Protein AF-A0A7X0T763-F1 (afdb_monomer_lite)

Organism: Listeria welshimeri (NCBI:txid1643)

Foldseek 3Di:
DPDDAFFKKAFPPLVCLVPDPVDDPVLNVQCVVLVRIFGFHDWDQDPPRWIWTWTWGDDDPDIDTDIDTPVRMDTDD

Secondary structure (DSSP, 8-state):
----TT-EEEES-HHHHHH-SSS-HHHHHHHHHTTTEEEEEEEEEETTTEEEEEEEEEETTEEEEEEEEGGGEEE--

Radius of gyration: 11.79 Å; chains: 1; bounding box: 29×23×32 Å

pLDDT: mean 90.86, std 6.8, range [66.25, 96.94]

Structure (mmCIF, N/CA/C/O backbone):
data_AF-A0A7X0T763-F1
#
_entry.id   AF-A0A7X0T763-F1
#
loop_
_atom_site.group_PDB
_atom_site.id
_atom_site.type_symbol
_atom_site.label_atom_id
_atom_site.label_alt_id
_atom_site.label_comp_id
_atom_site.label_asym_id
_atom_site.label_entity_id
_atom_site.label_seq_id
_atom_site.pdbx_PDB_ins_code
_atom_site.Cartn_x
_atom_site.Cartn_y
_atom_site.Cartn_z
_atom_site.occupancy
_atom_site.B_iso_or_equiv
_atom_site.auth_seq_id
_atom_site.auth_comp_id
_atom_site.auth_asym_id
_atom_site.auth_atom_id
_atom_site.pdbx_PDB_model_num
ATOM 1 N N . MET A 1 1 ? -17.187 -2.748 10.035 1.00 67.00 1 MET A N 1
ATOM 2 C CA . MET A 1 1 ? -15.822 -2.424 9.569 1.00 67.00 1 MET A CA 1
ATOM 3 C C . MET A 1 1 ? -15.852 -2.358 8.049 1.00 67.00 1 MET A C 1
ATOM 5 O O . MET A 1 1 ? -16.397 -3.281 7.454 1.00 67.00 1 MET A O 1
ATOM 9 N N . LYS A 1 2 ? -15.373 -1.266 7.439 1.00 81.94 2 LYS A N 1
ATOM 10 C CA . LYS A 1 2 ? -15.532 -0.971 5.999 1.00 81.94 2 LYS A CA 1
ATOM 11 C C . LYS A 1 2 ? -14.617 -1.795 5.081 1.00 81.94 2 LYS A C 1
ATOM 13 O O . LYS A 1 2 ? -14.913 -1.943 3.901 1.00 81.94 2 LYS A O 1
ATOM 18 N N . PHE A 1 3 ? -13.530 -2.338 5.627 1.00 91.31 3 PHE A N 1
ATOM 19 C CA . PHE A 1 3 ? -12.505 -3.059 4.877 1.00 91.31 3 PHE A CA 1
ATOM 20 C C . PHE A 1 3 ? -12.233 -4.457 5.437 1.00 91.31 3 PHE A C 1
ATOM 22 O O . PHE A 1 3 ? -12.491 -4.726 6.611 1.00 91.31 3 PHE A O 1
ATOM 29 N N . SER A 1 4 ? -11.671 -5.340 4.609 1.00 93.31 4 SER A N 1
ATOM 30 C CA . SER A 1 4 ? -11.353 -6.728 4.969 1.00 93.31 4 SER A CA 1
ATOM 31 C C . SER A 1 4 ? -9.978 -7.177 4.458 1.00 93.31 4 SER A C 1
ATOM 33 O O . SER A 1 4 ? -9.418 -6.613 3.519 1.00 93.31 4 SER A O 1
ATOM 35 N N . LYS A 1 5 ? -9.396 -8.202 5.096 1.00 94.62 5 LYS A N 1
ATOM 36 C CA . LYS A 1 5 ? -8.140 -8.811 4.631 1.00 94.62 5 LYS A CA 1
ATOM 37 C C . LYS A 1 5 ? -8.361 -9.472 3.265 1.00 94.62 5 LYS A C 1
ATOM 39 O O . LYS A 1 5 ? -9.331 -10.195 3.083 1.00 94.62 5 LYS A O 1
ATOM 44 N N . GLY A 1 6 ? -7.432 -9.262 2.339 1.00 94.88 6 GLY A N 1
ATOM 45 C CA . GLY A 1 6 ? -7.503 -9.724 0.951 1.00 94.88 6 GLY A CA 1
ATOM 46 C C . GLY A 1 6 ? -8.163 -8.721 0.003 1.00 94.88 6 GLY A C 1
ATOM 47 O O . GLY A 1 6 ? -8.057 -8.882 -1.210 1.00 94.88 6 GLY A O 1
ATOM 48 N N . GLN A 1 7 ? -8.789 -7.667 0.530 1.00 95.12 7 GLN A N 1
ATOM 49 C CA . GLN A 1 7 ? -9.417 -6.636 -0.285 1.00 95.12 7 GLN A CA 1
ATOM 50 C C . GLN A 1 7 ? -8.373 -5.784 -1.011 1.00 95.12 7 GLN A C 1
ATOM 52 O O . GLN A 1 7 ? -7.367 -5.376 -0.419 1.00 95.12 7 GLN A O 1
ATOM 57 N N . LYS A 1 8 ? -8.645 -5.495 -2.286 1.00 95.88 8 LYS A N 1
ATOM 58 C CA . LYS A 1 8 ? -7.892 -4.522 -3.077 1.00 95.88 8 LYS A CA 1
ATOM 59 C C . LYS A 1 8 ? -8.328 -3.111 -2.702 1.00 95.88 8 LYS A C 1
ATOM 61 O O . LYS A 1 8 ? -9.520 -2.822 -2.599 1.00 95.88 8 LYS A O 1
ATOM 66 N N . ILE A 1 9 ? -7.356 -2.235 -2.502 1.00 95.75 9 ILE A N 1
ATOM 67 C CA . ILE A 1 9 ? -7.578 -0.828 -2.176 1.00 95.75 9 ILE A CA 1
ATOM 68 C C . ILE A 1 9 ? -6.698 0.065 -3.047 1.00 95.75 9 ILE A C 1
ATOM 70 O O . ILE A 1 9 ? -5.745 -0.403 -3.679 1.00 95.75 9 ILE A O 1
ATOM 74 N N . LYS A 1 10 ? -6.999 1.358 -3.045 1.00 96.12 10 LYS A N 1
ATOM 75 C CA . LYS A 1 10 ? -6.148 2.420 -3.569 1.00 96.12 10 LYS A CA 1
ATOM 76 C C . LYS A 1 10 ? -5.846 3.420 -2.456 1.00 96.12 10 LYS A C 1
ATOM 78 O O . LYS A 1 10 ? -6.757 3.814 -1.734 1.00 96.12 10 LYS A O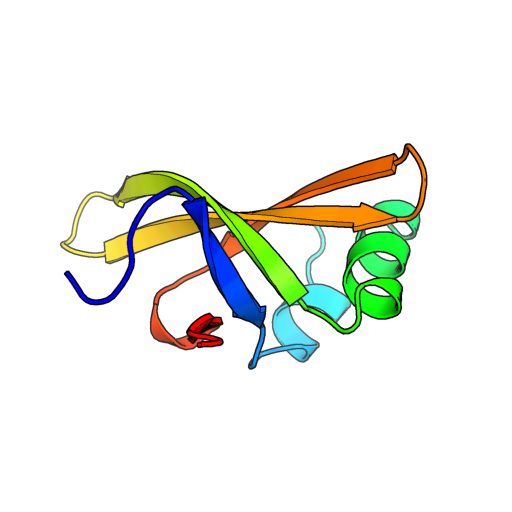 1
ATOM 83 N N . VAL A 1 11 ? -4.590 3.833 -2.313 1.00 94.44 11 VAL A N 1
ATOM 84 C CA . VAL A 1 11 ? -4.227 4.937 -1.412 1.00 94.44 11 VAL A CA 1
ATOM 85 C C . VAL A 1 11 ? -4.685 6.245 -2.049 1.00 94.44 11 VAL A C 1
ATOM 87 O O . VAL A 1 11 ? -4.342 6.532 -3.199 1.00 94.44 11 VAL A O 1
ATOM 90 N N . VAL A 1 12 ? -5.471 7.025 -1.310 1.00 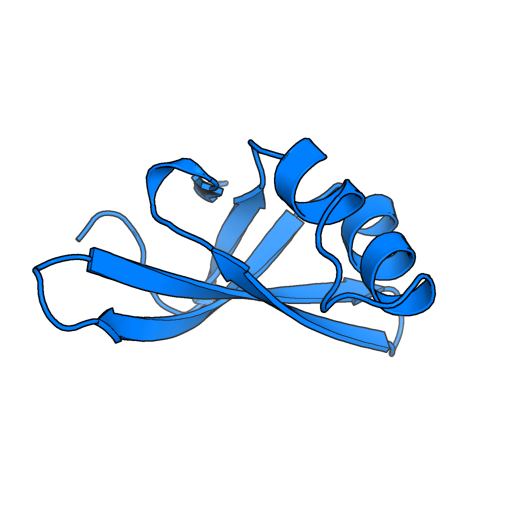93.88 12 VAL A N 1
ATOM 91 C CA . VAL A 1 12 ? -5.963 8.338 -1.754 1.00 93.88 12 VAL A CA 1
ATOM 92 C C . VAL A 1 12 ? -5.078 9.474 -1.247 1.00 93.88 12 VAL A C 1
ATOM 94 O O . VAL A 1 12 ? -4.885 10.457 -1.959 1.00 93.88 12 VAL A O 1
ATOM 97 N N . ASP A 1 13 ? -4.456 9.310 -0.075 1.00 89.75 13 ASP A N 1
ATOM 98 C CA . ASP A 1 13 ? -3.454 10.245 0.443 1.00 89.75 13 ASP A CA 1
ATOM 99 C C . ASP A 1 13 ? -2.052 9.859 -0.052 1.00 89.75 13 ASP A C 1
ATOM 101 O O . ASP A 1 13 ? -1.251 9.227 0.634 1.00 89.75 13 ASP A O 1
ATOM 105 N N . THR A 1 14 ? -1.754 10.192 -1.308 1.00 90.00 14 THR A N 1
ATOM 106 C CA . THR A 1 14 ? -0.435 9.876 -1.888 1.00 90.00 14 THR A CA 1
ATOM 107 C C . THR A 1 14 ? 0.695 10.725 -1.305 1.00 90.00 14 THR A C 1
ATOM 109 O O . THR A 1 14 ? 1.866 10.358 -1.437 1.00 90.00 14 THR A O 1
ATOM 112 N N . ASP A 1 15 ? 0.371 11.854 -0.672 1.00 90.06 15 ASP A N 1
ATOM 113 C CA . ASP A 1 15 ? 1.363 12.764 -0.108 1.00 90.06 15 ASP A CA 1
ATOM 114 C C . ASP A 1 15 ? 1.879 12.261 1.240 1.00 90.06 15 ASP A C 1
ATOM 116 O O . ASP A 1 15 ? 3.068 12.447 1.524 1.00 90.06 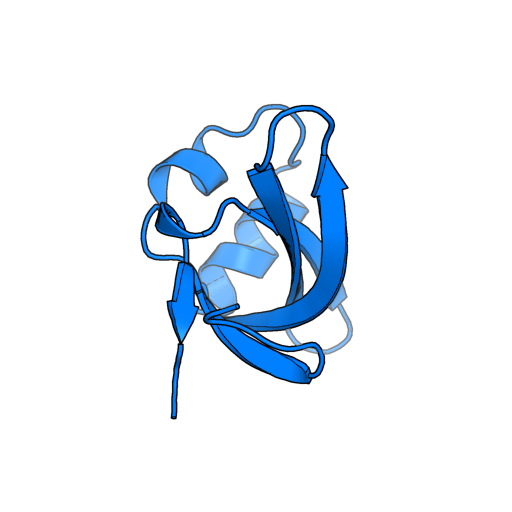15 ASP A O 1
ATOM 120 N N . SER A 1 16 ? 1.058 11.545 2.019 1.00 87.56 16 SER A N 1
ATOM 121 C CA . SER A 1 16 ? 1.541 10.839 3.212 1.00 87.56 16 SER A CA 1
ATOM 122 C C . SER A 1 16 ? 2.630 9.820 2.855 1.00 87.56 16 SER A C 1
ATOM 124 O O . SER A 1 16 ? 3.685 9.807 3.485 1.00 87.56 16 SER A O 1
ATOM 126 N N . VAL A 1 17 ? 2.461 9.070 1.758 1.00 88.38 17 VAL A N 1
ATOM 127 C CA . VAL A 1 17 ? 3.468 8.113 1.258 1.00 88.38 17 VAL A CA 1
ATOM 128 C C . VAL A 1 17 ? 4.761 8.810 0.825 1.00 88.38 17 VAL A C 1
ATOM 130 O O . VAL A 1 17 ? 5.856 8.377 1.189 1.00 88.38 17 VAL A O 1
ATOM 133 N N . LYS A 1 18 ? 4.668 9.894 0.042 1.00 89.25 18 LYS A N 1
ATOM 134 C CA . LYS A 1 18 ? 5.855 10.613 -0.465 1.00 89.25 18 LYS A CA 1
ATOM 135 C C . LYS A 1 18 ? 6.690 11.200 0.675 1.00 89.25 18 LYS A C 1
ATOM 137 O O . LYS A 1 18 ? 7.923 11.165 0.623 1.00 89.25 18 LYS A O 1
ATOM 142 N N . ASN A 1 19 ? 6.017 11.708 1.706 1.00 90.06 19 ASN A N 1
ATOM 143 C CA . ASN A 1 19 ? 6.641 12.404 2.827 1.00 90.06 19 ASN A CA 1
ATOM 144 C C . ASN A 1 19 ? 6.955 11.499 4.029 1.00 90.06 19 ASN A C 1
ATOM 146 O O . ASN A 1 19 ? 7.560 11.976 4.992 1.00 90.06 19 ASN A O 1
ATOM 150 N N . ASP A 1 20 ? 6.599 10.210 3.986 1.00 87.81 20 ASP A N 1
ATOM 151 C CA . ASP A 1 20 ? 6.923 9.277 5.065 1.00 87.81 20 ASP A CA 1
ATOM 152 C C . ASP A 1 20 ? 8.447 9.119 5.187 1.00 87.81 20 ASP A C 1
ATOM 154 O O . ASP A 1 20 ? 9.142 8.775 4.228 1.00 87.81 20 ASP A O 1
ATOM 158 N N . LYS A 1 21 ? 8.978 9.411 6.377 1.00 90.25 21 LYS A N 1
ATOM 159 C CA . LYS A 1 21 ? 10.409 9.304 6.691 1.00 90.25 21 LYS A CA 1
ATOM 160 C C . LYS A 1 21 ? 10.835 7.872 7.009 1.00 90.25 21 LYS A C 1
ATOM 162 O O . LYS A 1 21 ? 12.030 7.598 7.020 1.00 90.25 21 LYS A O 1
ATOM 167 N N . GLN A 1 22 ? 9.883 6.988 7.299 1.00 88.94 22 GLN A N 1
ATOM 168 C CA . GLN A 1 22 ? 10.134 5.570 7.559 1.00 88.94 22 GLN A CA 1
ATOM 169 C C . GLN A 1 22 ? 10.215 4.755 6.265 1.00 88.94 22 GLN A C 1
ATOM 171 O O . GLN A 1 22 ? 10.740 3.646 6.279 1.00 88.94 22 GLN A O 1
ATOM 176 N N . LEU A 1 23 ? 9.720 5.304 5.152 1.00 90.50 23 LEU A N 1
ATOM 177 C CA . LEU A 1 23 ? 9.847 4.703 3.832 1.00 90.50 23 LEU A CA 1
ATOM 178 C C . LEU A 1 23 ? 11.121 5.193 3.143 1.00 90.50 23 LEU A C 1
ATOM 180 O O . LEU A 1 23 ? 11.319 6.396 2.952 1.00 90.50 23 LEU A O 1
ATOM 184 N N . ASP A 1 24 ? 11.956 4.249 2.720 1.00 92.81 24 ASP A N 1
ATOM 185 C CA . ASP A 1 24 ? 13.068 4.534 1.818 1.00 92.81 24 ASP A CA 1
ATOM 186 C C . ASP A 1 24 ? 12.582 4.820 0.381 1.00 92.81 24 ASP A C 1
ATOM 188 O O . ASP A 1 24 ? 11.404 4.662 0.035 1.00 92.81 24 ASP A O 1
ATOM 192 N N . GLU A 1 25 ? 13.492 5.294 -0.472 1.00 93.06 25 GLU A N 1
ATOM 193 C CA . GLU A 1 25 ? 13.169 5.655 -1.858 1.00 93.06 25 GLU A CA 1
ATOM 194 C C . GLU A 1 25 ? 12.700 4.454 -2.689 1.00 93.06 25 GLU A C 1
ATOM 196 O O . GLU A 1 25 ? 11.817 4.599 -3.537 1.00 93.06 25 GLU A O 1
ATOM 201 N N . THR A 1 26 ? 13.237 3.259 -2.432 1.00 92.75 26 THR A N 1
ATOM 202 C CA . THR A 1 26 ? 12.826 2.024 -3.110 1.00 92.75 26 THR A CA 1
ATOM 203 C C . THR A 1 26 ? 11.373 1.702 -2.785 1.00 92.75 26 THR A C 1
ATOM 205 O O . THR A 1 26 ? 10.568 1.467 -3.687 1.00 92.75 26 THR A O 1
ATOM 208 N N . ALA A 1 27 ? 10.995 1.784 -1.512 1.00 93.00 27 ALA A N 1
ATOM 209 C CA . ALA A 1 27 ? 9.643 1.525 -1.063 1.00 93.00 27 ALA A CA 1
ATOM 210 C C . ALA A 1 27 ? 8.641 2.543 -1.612 1.00 93.00 27 ALA A C 1
ATOM 212 O O . ALA A 1 27 ? 7.574 2.160 -2.102 1.00 93.00 27 ALA A O 1
ATOM 213 N N . LYS A 1 28 ? 9.009 3.828 -1.626 1.00 94.31 28 LYS A N 1
ATOM 214 C CA . LYS A 1 28 ? 8.202 4.882 -2.263 1.00 94.31 28 LYS A CA 1
ATOM 215 C C . LYS A 1 28 ? 8.007 4.619 -3.752 1.00 94.31 28 LYS A C 1
ATOM 217 O O . LYS A 1 28 ? 6.888 4.743 -4.248 1.00 94.31 28 LYS A O 1
ATOM 222 N N . ASN A 1 29 ? 9.063 4.203 -4.449 1.00 94.44 29 ASN A N 1
ATOM 223 C CA . ASN A 1 29 ? 8.992 3.850 -5.864 1.00 94.44 29 ASN A CA 1
ATOM 224 C C . ASN A 1 29 ? 8.085 2.642 -6.115 1.00 94.44 29 ASN A C 1
ATOM 226 O O . ASN A 1 29 ? 7.320 2.664 -7.080 1.00 94.44 29 ASN A O 1
ATOM 230 N N . ILE A 1 30 ? 8.122 1.624 -5.249 1.00 94.44 30 ILE A N 1
ATOM 231 C CA . ILE A 1 30 ? 7.237 0.456 -5.345 1.00 94.44 30 ILE A CA 1
ATOM 232 C C . ILE A 1 30 ? 5.770 0.869 -5.200 1.00 94.44 30 ILE A C 1
ATOM 234 O O . ILE A 1 30 ? 4.921 0.501 -6.012 1.00 94.44 30 ILE A O 1
ATOM 238 N N . ILE A 1 31 ? 5.456 1.696 -4.206 1.00 94.50 31 ILE A N 1
ATOM 239 C CA . ILE A 1 31 ? 4.081 2.155 -3.995 1.00 94.50 31 ILE A CA 1
ATOM 240 C C . ILE A 1 31 ? 3.621 3.037 -5.168 1.00 94.50 31 ILE A C 1
ATOM 242 O O . ILE A 1 31 ? 2.538 2.820 -5.714 1.00 94.50 31 ILE A O 1
ATOM 246 N N . ALA A 1 32 ? 4.454 3.976 -5.623 1.00 94.00 32 ALA A N 1
ATOM 247 C CA . ALA A 1 32 ? 4.110 4.885 -6.715 1.00 94.00 32 ALA A CA 1
ATOM 248 C C . ALA A 1 32 ? 3.857 4.150 -8.043 1.00 94.00 32 ALA A C 1
ATOM 250 O O . ALA A 1 32 ? 2.844 4.382 -8.703 1.00 94.00 32 ALA A O 1
ATOM 251 N N . LYS A 1 33 ? 4.748 3.231 -8.428 1.00 95.06 33 LYS A N 1
ATOM 252 C CA . LYS A 1 33 ? 4.621 2.465 -9.679 1.00 95.06 33 LYS A CA 1
ATOM 253 C C . LYS A 1 33 ? 3.536 1.380 -9.620 1.00 95.06 33 LYS A C 1
ATOM 255 O O . LYS A 1 33 ? 3.069 0.959 -10.671 1.00 95.06 33 LYS A O 1
ATOM 260 N N . SER A 1 34 ? 3.086 0.973 -8.431 1.00 93.19 34 SER A N 1
ATOM 261 C CA . SER A 1 34 ? 1.858 0.173 -8.270 1.00 93.19 34 SER A CA 1
ATOM 262 C C . SER A 1 34 ? 0.568 0.987 -8.483 1.00 93.19 34 SER A C 1
ATOM 264 O O . SER A 1 34 ? -0.524 0.515 -8.177 1.00 93.19 34 SER A O 1
ATOM 266 N N . GLU A 1 35 ? 0.678 2.237 -8.951 1.00 93.56 35 GLU A N 1
ATOM 267 C CA . GLU A 1 35 ? -0.423 3.202 -9.056 1.00 93.56 35 GLU A CA 1
ATOM 268 C C . GLU A 1 35 ? -1.143 3.429 -7.720 1.00 93.56 35 GLU A C 1
ATOM 270 O O . GLU A 1 35 ? -2.344 3.720 -7.684 1.00 93.56 35 GLU A O 1
ATOM 275 N N . TYR A 1 36 ? -0.411 3.268 -6.611 1.00 95.25 36 TYR A N 1
ATOM 276 C CA . TYR A 1 36 ? -0.943 3.307 -5.251 1.00 95.25 36 TYR A CA 1
ATOM 277 C C . TYR A 1 36 ? -2.034 2.259 -4.977 1.00 95.25 36 TYR A C 1
ATOM 279 O O . TYR A 1 36 ? -2.826 2.414 -4.044 1.00 95.25 36 TYR A O 1
ATOM 287 N N . ARG A 1 37 ? -2.096 1.185 -5.772 1.00 95.56 37 ARG A N 1
ATOM 288 C CA . ARG A 1 37 ? -3.050 0.085 -5.610 1.00 95.56 37 ARG A CA 1
ATOM 289 C C . ARG A 1 37 ? -2.386 -1.083 -4.898 1.00 95.56 37 ARG A C 1
ATOM 291 O O . ARG A 1 37 ? -1.320 -1.547 -5.293 1.00 95.56 37 ARG A O 1
ATOM 298 N N . GLY A 1 38 ? -3.038 -1.592 -3.863 1.00 95.69 38 GLY A N 1
ATOM 299 C CA . GLY A 1 38 ? -2.492 -2.668 -3.044 1.00 95.69 38 GLY A CA 1
ATOM 300 C C . GLY A 1 38 ? -3.565 -3.568 -2.456 1.00 95.69 38 GLY A C 1
ATOM 301 O O . GLY A 1 38 ? -4.756 -3.405 -2.718 1.00 95.69 38 GLY A O 1
ATOM 302 N N . ILE A 1 39 ? -3.131 -4.545 -1.664 1.00 96.75 39 ILE A N 1
ATOM 303 C CA . ILE A 1 39 ? -4.007 -5.530 -1.023 1.00 96.75 39 ILE A CA 1
ATOM 304 C C . ILE A 1 39 ? -3.838 -5.450 0.488 1.00 96.75 39 ILE A C 1
ATOM 306 O O . ILE A 1 39 ? -2.715 -5.513 0.992 1.00 96.75 39 ILE A O 1
ATOM 310 N N . ILE A 1 40 ? -4.943 -5.376 1.228 1.00 96.44 40 ILE A N 1
ATOM 311 C CA . ILE A 1 40 ? -4.910 -5.436 2.692 1.00 96.44 40 ILE A CA 1
ATOM 312 C C . ILE A 1 40 ? -4.460 -6.834 3.126 1.00 96.44 40 ILE A C 1
ATOM 314 O O . ILE A 1 40 ? -5.130 -7.830 2.865 1.00 96.44 40 ILE A O 1
ATOM 318 N N . THR A 1 41 ? -3.344 -6.927 3.840 1.00 96.81 41 THR A N 1
ATOM 319 C CA . THR A 1 41 ? -2.789 -8.205 4.320 1.00 96.81 41 THR A CA 1
ATOM 320 C C . THR A 1 41 ? -2.974 -8.416 5.816 1.00 96.81 41 THR A C 1
ATOM 322 O O . THR A 1 41 ? -3.057 -9.563 6.271 1.00 96.81 41 THR A O 1
ATOM 325 N N . LYS A 1 42 ? -3.083 -7.334 6.590 1.00 95.12 42 LYS A N 1
ATOM 326 C CA . LYS A 1 42 ? -3.316 -7.375 8.034 1.00 95.12 42 LYS A CA 1
ATOM 327 C C . LYS A 1 42 ? -4.127 -6.159 8.459 1.00 95.12 42 LYS A C 1
ATOM 329 O O . LYS A 1 42 ? -3.970 -5.079 7.903 1.00 95.12 42 LYS A O 1
ATOM 334 N N . ILE A 1 43 ? -4.981 -6.353 9.453 1.00 94.69 43 ILE A N 1
ATOM 335 C CA . ILE A 1 43 ? -5.753 -5.289 10.085 1.00 94.69 43 ILE A CA 1
ATOM 336 C C . ILE A 1 43 ? -5.455 -5.377 11.574 1.00 94.69 43 ILE A C 1
ATOM 338 O O . ILE A 1 43 ? -5.511 -6.470 12.144 1.00 94.69 43 ILE A O 1
ATOM 342 N N . VAL A 1 44 ? -5.060 -4.261 12.173 1.00 92.88 44 VAL A N 1
ATOM 343 C CA . VAL A 1 44 ? -4.739 -4.166 13.599 1.00 92.88 44 VAL A CA 1
ATOM 344 C C . VAL A 1 44 ? -5.638 -3.111 14.217 1.00 92.88 44 VAL A C 1
ATOM 346 O O . VAL A 1 44 ? -5.860 -2.058 13.624 1.00 92.88 44 VAL A O 1
ATOM 349 N N . HIS A 1 45 ? -6.167 -3.421 15.393 1.00 88.69 45 HIS A N 1
ATOM 350 C CA . HIS A 1 45 ? -6.891 -2.469 16.215 1.00 88.69 45 HIS A CA 1
ATOM 351 C C . HIS A 1 45 ? -5.887 -1.800 17.157 1.00 88.69 45 HIS A C 1
ATOM 353 O O . HIS A 1 45 ? -5.247 -2.493 17.948 1.00 88.69 45 HIS A O 1
ATOM 359 N N . ASP A 1 46 ? -5.707 -0.492 17.006 1.00 79.31 46 ASP A N 1
ATOM 360 C CA . ASP A 1 46 ? -4.864 0.334 17.868 1.00 79.31 46 ASP A CA 1
ATOM 361 C C . ASP A 1 46 ? -5.679 0.830 19.074 1.00 79.31 46 ASP A C 1
ATOM 363 O O . ASP A 1 46 ? -6.905 0.976 18.987 1.00 79.31 46 ASP A O 1
ATOM 367 N N . GLU A 1 47 ? -5.027 1.070 20.214 1.00 74.25 47 GLU A N 1
ATOM 368 C CA . GLU A 1 47 ? -5.721 1.547 21.417 1.00 74.25 47 GLU A CA 1
ATOM 369 C C . GLU A 1 47 ? -6.352 2.928 21.148 1.00 74.25 47 GLU A C 1
ATOM 371 O O . GLU A 1 47 ? -5.661 3.910 20.882 1.00 74.25 47 GLU A O 1
ATOM 376 N N . GLY A 1 48 ? -7.690 3.002 21.182 1.00 69.25 48 GLY A N 1
ATOM 377 C CA . GLY A 1 48 ? -8.452 4.226 20.888 1.00 69.25 48 GLY A CA 1
ATOM 378 C C . GLY A 1 48 ? -9.357 4.171 19.649 1.00 69.25 48 GLY A C 1
ATOM 379 O O . GLY A 1 48 ? -9.547 5.199 19.002 1.00 69.25 48 G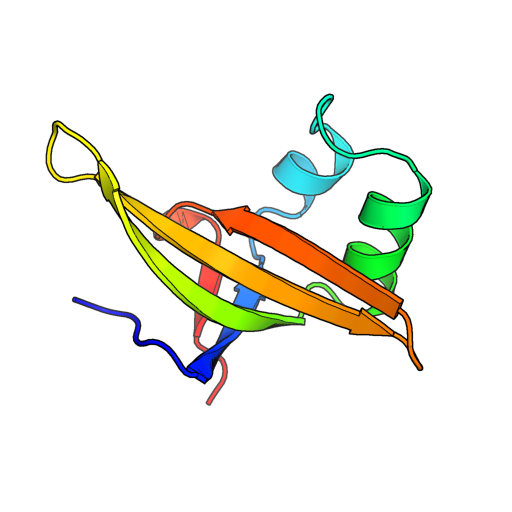LY A O 1
ATOM 380 N N . GLU A 1 49 ? -9.903 2.995 19.317 1.00 66.44 49 GLU A N 1
ATOM 381 C CA . GLU A 1 49 ? -10.865 2.756 18.219 1.00 66.44 49 GLU A CA 1
ATOM 382 C C . GLU A 1 49 ? -10.341 3.049 16.804 1.00 66.44 49 GLU A C 1
ATOM 384 O O . GLU A 1 49 ? -11.108 3.214 15.853 1.00 66.44 49 GLU A O 1
ATOM 389 N N . LYS A 1 50 ? -9.018 3.094 16.627 1.00 82.81 50 LYS A N 1
ATOM 390 C CA . LYS A 1 50 ? -8.402 3.342 15.321 1.00 82.81 50 LYS A CA 1
ATOM 391 C C . LYS A 1 50 ? -7.931 2.032 14.713 1.00 82.81 50 LYS A C 1
ATOM 393 O O . LYS A 1 50 ? -7.157 1.291 15.307 1.00 82.81 50 LYS A O 1
ATOM 398 N N . TYR A 1 51 ? -8.382 1.757 13.496 1.00 89.88 51 TYR A N 1
ATOM 399 C CA . TYR A 1 51 ? -7.896 0.622 12.721 1.00 89.88 51 TYR A CA 1
ATOM 400 C C . TYR A 1 51 ? -6.709 1.039 11.855 1.00 89.88 51 TYR A C 1
ATOM 402 O O . TYR A 1 51 ? -6.751 2.062 11.167 1.00 89.88 51 TYR A O 1
ATOM 410 N N . LEU A 1 52 ? -5.671 0.207 11.869 1.00 92.69 52 LEU A N 1
ATOM 411 C CA . LEU A 1 52 ? -4.552 0.268 10.939 1.00 92.69 52 LEU A CA 1
ATOM 412 C C . LEU A 1 52 ? -4.671 -0.870 9.928 1.00 92.69 52 LEU A C 1
ATOM 414 O O . LEU A 1 52 ? -4.748 -2.050 10.287 1.00 92.69 52 LEU A O 1
ATOM 418 N N . PHE A 1 53 ? -4.652 -0.505 8.653 1.00 94.06 53 PHE A N 1
ATOM 419 C CA . PHE A 1 53 ? -4.739 -1.406 7.514 1.00 94.06 53 PHE A CA 1
ATOM 420 C C . PHE A 1 53 ? -3.356 -1.530 6.883 1.00 94.06 53 PHE A C 1
ATOM 422 O O . PHE A 1 53 ? -2.847 -0.593 6.276 1.00 94.06 53 PHE A O 1
ATOM 429 N N . PHE A 1 54 ? -2.730 -2.692 7.030 1.00 95.44 54 PHE A N 1
ATOM 430 C CA . PHE A 1 54 ? -1.449 -2.981 6.396 1.00 95.44 54 PHE A CA 1
ATOM 431 C C . PHE A 1 54 ? -1.693 -3.443 4.967 1.00 95.44 54 PHE A C 1
ATOM 433 O O . PHE A 1 54 ? -2.250 -4.521 4.736 1.00 95.44 54 PHE A O 1
ATOM 440 N N . VAL A 1 55 ? -1.250 -2.635 4.017 1.00 96.12 55 VAL A N 1
ATOM 441 C CA . VAL A 1 55 ? -1.454 -2.838 2.587 1.00 96.12 55 VAL A CA 1
ATOM 442 C C . VAL A 1 55 ? -0.132 -3.250 1.961 1.00 96.12 55 VAL A C 1
ATOM 444 O O . VAL A 1 55 ? 0.880 -2.580 2.149 1.00 96.12 55 VAL A O 1
ATOM 447 N N . SER A 1 56 ? -0.136 -4.364 1.230 1.00 96.94 56 SER A N 1
ATOM 448 C CA . SER A 1 56 ? 1.003 -4.780 0.418 1.00 96.94 56 SER A CA 1
ATOM 449 C C . SER A 1 56 ? 0.856 -4.294 -1.019 1.00 96.94 56 SER A C 1
ATOM 451 O O . SER A 1 56 ? -0.187 -4.503 -1.644 1.00 96.94 56 SER A O 1
ATOM 453 N N . PHE A 1 57 ? 1.929 -3.702 -1.529 1.00 96.12 57 PHE A N 1
ATOM 454 C CA . PHE A 1 57 ? 2.101 -3.259 -2.907 1.00 96.12 57 PHE A CA 1
ATOM 455 C C . PHE A 1 57 ? 3.131 -4.153 -3.579 1.00 96.12 57 PHE A C 1
ATOM 457 O O . PHE A 1 57 ? 4.093 -4.580 -2.933 1.00 96.12 57 PHE A O 1
ATOM 464 N N . TYR A 1 58 ? 2.912 -4.433 -4.858 1.00 91.88 58 TYR A N 1
ATOM 465 C CA . TYR A 1 58 ? 3.721 -5.364 -5.632 1.00 91.88 58 TYR A CA 1
ATOM 466 C C . TYR A 1 58 ? 4.159 -4.716 -6.938 1.00 91.88 58 TYR A C 1
ATOM 468 O O . TYR A 1 58 ? 3.345 -4.093 -7.623 1.00 91.88 58 TYR A O 1
ATOM 476 N N . ILE A 1 59 ? 5.425 -4.915 -7.294 1.00 91.12 59 ILE A N 1
ATOM 477 C CA . ILE A 1 59 ? 5.954 -4.664 -8.635 1.00 91.12 59 ILE A CA 1
ATOM 478 C C . ILE A 1 59 ? 6.886 -5.807 -8.972 1.00 91.12 59 ILE A C 1
ATOM 480 O O . ILE A 1 59 ? 7.897 -5.983 -8.299 1.00 91.12 59 ILE A O 1
ATOM 484 N N . ASN A 1 60 ? 6.583 -6.538 -10.043 1.00 87.38 60 ASN A N 1
ATOM 485 C CA . ASN A 1 60 ? 7.319 -7.749 -10.397 1.00 87.38 60 ASN A CA 1
ATOM 486 C C . ASN A 1 60 ? 7.409 -8.674 -9.162 1.00 87.38 60 ASN A C 1
ATOM 488 O O . ASN A 1 60 ? 6.376 -9.001 -8.579 1.00 87.38 60 ASN A O 1
ATOM 492 N N . ASP A 1 61 ? 8.624 -9.026 -8.736 1.00 88.19 61 ASP A N 1
ATOM 493 C CA . ASP A 1 61 ? 8.889 -9.864 -7.562 1.00 88.19 61 ASP A CA 1
ATOM 494 C C . ASP A 1 61 ? 9.134 -9.061 -6.268 1.00 88.19 61 ASP A C 1
ATOM 496 O O . ASP A 1 61 ?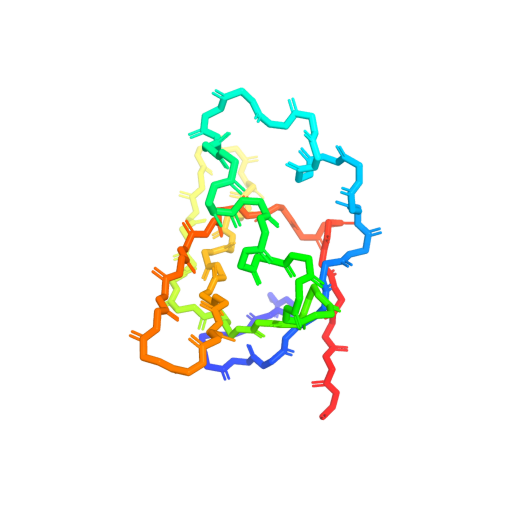 9.353 -9.639 -5.202 1.00 88.19 61 ASP A O 1
ATOM 500 N N . GLU A 1 62 ? 9.094 -7.726 -6.329 1.00 91.25 62 GLU A N 1
ATOM 501 C CA . GLU A 1 62 ? 9.290 -6.859 -5.168 1.00 91.25 62 GLU A CA 1
ATOM 502 C C . GLU A 1 62 ? 7.969 -6.585 -4.443 1.00 91.25 62 GLU A C 1
ATOM 504 O O . GLU A 1 62 ? 6.916 -6.367 -5.053 1.00 91.25 62 GLU A O 1
ATOM 509 N N . ARG A 1 63 ? 8.033 -6.557 -3.106 1.00 93.75 63 ARG A N 1
ATOM 510 C CA . ARG A 1 63 ? 6.883 -6.310 -2.234 1.00 93.75 63 ARG A CA 1
ATOM 511 C C . ARG A 1 63 ? 7.245 -5.352 -1.111 1.00 93.75 63 ARG A C 1
ATOM 513 O O . ARG A 1 63 ? 8.185 -5.595 -0.361 1.00 93.75 63 ARG A O 1
ATOM 520 N N . VAL A 1 64 ? 6.392 -4.354 -0.905 1.00 95.31 64 VAL A N 1
ATOM 521 C CA . VAL A 1 64 ? 6.435 -3.463 0.262 1.00 95.31 64 VAL A CA 1
ATOM 522 C C . VAL A 1 64 ? 5.104 -3.498 0.983 1.00 95.31 64 VAL A C 1
ATOM 524 O O . VAL A 1 64 ? 4.058 -3.648 0.360 1.00 95.31 64 VAL A O 1
ATOM 527 N N . THR A 1 65 ? 5.139 -3.399 2.311 1.00 95.00 65 THR A N 1
ATOM 528 C CA . THR A 1 65 ? 3.932 -3.306 3.136 1.00 95.00 65 THR A CA 1
ATOM 529 C C . THR A 1 65 ? 3.976 -2.034 3.961 1.00 95.00 65 THR A C 1
ATOM 531 O O . THR A 1 65 ? 4.948 -1.820 4.675 1.00 95.00 65 THR A O 1
ATOM 534 N N . GLN A 1 66 ? 2.913 -1.238 3.886 1.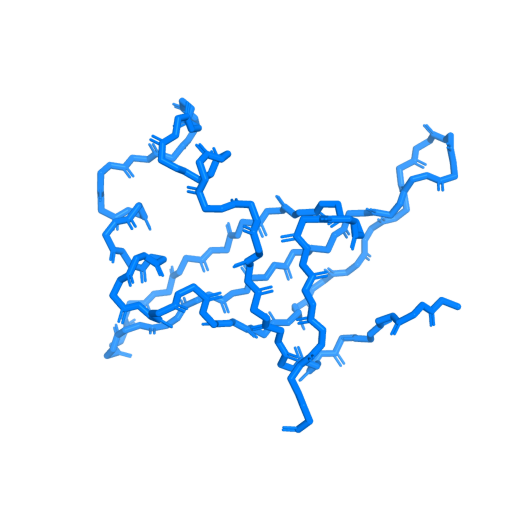00 94.31 66 GLN A N 1
ATOM 535 C CA . GLN A 1 66 ? 2.767 0.014 4.628 1.00 94.31 66 GLN A CA 1
ATOM 536 C C . GLN A 1 66 ? 1.424 0.031 5.367 1.00 94.31 66 GLN A C 1
ATOM 538 O O . GLN A 1 66 ? 0.435 -0.521 4.880 1.00 94.31 66 GLN A O 1
ATOM 543 N N . GLY A 1 67 ? 1.399 0.622 6.562 1.00 93.25 67 GLY A N 1
ATOM 544 C CA . GLY A 1 67 ? 0.180 0.815 7.346 1.00 93.25 67 GLY A CA 1
ATOM 545 C C . GLY A 1 67 ? -0.536 2.111 6.971 1.00 93.25 67 GLY A C 1
ATOM 546 O O . GLY A 1 67 ? 0.106 3.151 6.869 1.00 93.25 67 GLY A O 1
ATOM 547 N N . PHE A 1 68 ? -1.856 2.043 6.813 1.00 92.25 68 PHE A N 1
ATOM 548 C CA . PHE A 1 68 ? -2.719 3.186 6.515 1.00 92.25 68 PHE A CA 1
ATOM 549 C C . PHE A 1 68 ? -3.918 3.234 7.454 1.00 92.25 68 PHE A C 1
ATOM 551 O O . PHE A 1 68 ? -4.381 2.202 7.952 1.00 92.25 68 PHE A O 1
ATOM 558 N N . ARG A 1 69 ? -4.454 4.431 7.665 1.00 91.56 69 ARG A N 1
ATOM 559 C CA . ARG A 1 69 ? -5.742 4.659 8.323 1.00 91.56 69 ARG A CA 1
ATOM 560 C C . ARG A 1 69 ? -6.884 4.523 7.325 1.00 91.56 69 ARG A C 1
ATOM 562 O O . ARG A 1 69 ? -6.700 4.603 6.114 1.00 91.56 69 ARG A O 1
ATOM 569 N N . GLU A 1 70 ? -8.093 4.363 7.852 1.00 90.44 70 GLU A N 1
ATOM 570 C CA . GLU A 1 70 ? -9.304 4.169 7.046 1.00 90.44 70 GLU A CA 1
ATOM 571 C C . GLU A 1 70 ? -9.561 5.301 6.037 1.00 90.44 70 GLU A C 1
ATOM 573 O O . GLU A 1 70 ? -10.068 5.050 4.950 1.00 90.44 70 GLU A O 1
ATOM 578 N N . ASN A 1 71 ? -9.208 6.541 6.383 1.00 91.12 71 ASN A N 1
ATOM 579 C CA . ASN A 1 71 ? -9.403 7.722 5.541 1.00 91.12 71 ASN A CA 1
ATOM 580 C C . ASN A 1 71 ? -8.295 7.930 4.494 1.00 91.12 71 ASN A C 1
ATOM 582 O O . ASN A 1 71 ? -8.433 8.807 3.647 1.00 91.12 71 ASN A O 1
ATOM 586 N N . GLU A 1 72 ? -7.207 7.160 4.555 1.00 92.56 72 GLU A N 1
ATOM 587 C CA . GLU A 1 72 ? -6.085 7.246 3.610 1.00 92.56 72 GLU A CA 1
ATOM 588 C C . GLU A 1 72 ? -6.241 6.268 2.436 1.00 92.56 72 GLU A C 1
ATOM 590 O O . GLU A 1 72 ? -5.470 6.326 1.475 1.00 92.56 72 GLU A O 1
ATOM 595 N N . ILE A 1 73 ? -7.240 5.379 2.488 1.00 94.00 73 ILE A N 1
ATOM 596 C CA . ILE A 1 73 ? -7.477 4.333 1.492 1.00 94.00 73 ILE A CA 1
ATOM 597 C C . ILE A 1 73 ? -8.937 4.288 1.031 1.00 94.00 73 ILE A C 1
ATOM 599 O O . ILE A 1 73 ? -9.871 4.596 1.768 1.00 94.00 73 ILE A O 1
ATOM 603 N N . GLU A 1 74 ? -9.133 3.830 -0.197 1.00 95.19 74 GLU A N 1
ATOM 604 C CA . GLU A 1 74 ? -10.434 3.592 -0.813 1.00 95.19 74 GLU A CA 1
ATOM 605 C C . GLU A 1 74 ? -10.501 2.159 -1.350 1.00 95.19 74 GLU A C 1
ATOM 607 O O . GLU A 1 74 ? -9.513 1.627 -1.853 1.00 95.19 74 GLU A O 1
ATOM 612 N N . GLY A 1 75 ? -11.659 1.508 -1.229 1.00 91.00 75 GLY A N 1
ATOM 613 C CA . GLY A 1 75 ? -11.863 0.165 -1.770 1.00 91.00 75 GLY A CA 1
ATOM 614 C C . GLY A 1 75 ? -11.950 0.207 -3.290 1.00 91.00 75 GLY A C 1
ATOM 615 O O . GLY A 1 75 ? -12.624 1.074 -3.835 1.00 91.00 75 GLY A O 1
ATOM 616 N N . VAL A 1 76 ? -11.292 -0.733 -3.964 1.00 86.94 76 VAL A N 1
ATOM 617 C CA . VAL A 1 76 ? -11.462 -0.935 -5.410 1.00 86.94 76 VAL A CA 1
ATOM 618 C C . VAL A 1 76 ? -12.285 -2.208 -5.584 1.00 86.94 76 VAL A C 1
ATOM 620 O O . VAL A 1 76 ? -11.911 -3.228 -5.001 1.00 86.94 76 VAL A O 1
ATOM 623 N N . GLU A 1 77 ? -13.413 -2.119 -6.299 1.00 66.25 77 GLU A N 1
ATOM 624 C CA . GLU A 1 77 ? -14.275 -3.272 -6.632 1.00 66.25 77 GLU A CA 1
ATOM 625 C C . GLU A 1 77 ? -13.500 -4.413 -7.311 1.00 66.25 77 GLU A C 1
ATOM 627 O O . GLU A 1 77 ? -12.604 -4.135 -8.147 1.00 66.25 77 GLU A O 1
#

Sequence (77 aa):
MKFSKGQKIKVVDTDSVKNDKQLDETAKNIIAKSEYRGIITKIVHDEGEKYLFFVSFYINDERVTQGFRENEIEGVE